Protein AF-A0A3L7SIL9-F1 (afdb_monomer)

Sequence (106 aa):
MTDSGWFWAGLFSLMALVGMAAIREKFDVRQRQVEGRFLGRQQAANERQRRAAGLPEIDLAESARDRSEVAPARIVPLWTLVALAAAAAVGSFVMLARERRGGPPS

Solvent-accessible surface area (backbone atoms only — not comparable to full-atom values): 6181 Å² total; per-residue (Å²): 117,90,83,41,68,35,48,52,49,22,52,53,21,49,50,50,48,51,50,52,62,75,40,42,69,64,50,52,56,53,48,54,55,52,51,51,55,51,50,53,52,50,51,56,49,52,52,52,51,37,52,74,69,72,46,82,83,77,64,63,76,85,66,57,66,56,70,85,80,66,60,69,82,62,93,78,52,71,62,59,60,47,50,50,30,51,50,47,22,51,51,17,50,53,49,42,54,47,53,70,70,68,54,78,90,129

pLDDT: mean 83.15, std 14.39, range [50.0, 98.06]

Radius of gyration: 23.76 Å; Cα contacts (8 Å, |Δi|>4): 43; chains: 1; bounding box: 50×24×71 Å

Structure (mmCIF, N/CA/C/O backbone):
data_AF-A0A3L7SIL9-F1
#
_entry.id   AF-A0A3L7SIL9-F1
#
loop_
_atom_site.group_PDB
_atom_site.id
_atom_site.type_symbol
_atom_site.label_atom_id
_atom_site.label_alt_id
_atom_site.label_comp_id
_atom_site.label_asym_id
_atom_site.label_entity_id
_atom_site.label_seq_id
_atom_site.pdbx_PDB_ins_code
_atom_site.Cartn_x
_atom_site.Cartn_y
_atom_site.Cartn_z
_atom_site.occupancy
_atom_site.B_iso_or_equiv
_atom_site.auth_seq_id
_atom_site.auth_comp_id
_atom_site.auth_asym_id
_atom_site.auth_atom_id
_atom_site.pdbx_PDB_model_num
ATOM 1 N N . MET A 1 1 ? 13.864 5.940 -27.373 1.00 64.31 1 MET A N 1
ATOM 2 C CA . MET A 1 1 ? 13.817 5.293 -26.025 1.00 64.31 1 MET A CA 1
ATOM 3 C C . MET A 1 1 ? 12.492 5.571 -25.328 1.00 64.31 1 MET A C 1
ATOM 5 O O . MET A 1 1 ? 11.937 4.654 -24.739 1.00 64.31 1 MET A O 1
ATOM 9 N N . THR A 1 2 ? 11.997 6.806 -25.402 1.00 86.06 2 THR A N 1
ATOM 10 C CA . THR A 1 2 ? 10.694 7.244 -24.878 1.00 86.06 2 THR A CA 1
ATOM 11 C C . THR A 1 2 ? 9.493 6.734 -25.678 1.00 86.06 2 THR A C 1
ATOM 13 O O . THR A 1 2 ? 8.368 6.908 -25.237 1.00 86.06 2 THR A O 1
ATOM 16 N N . ASP A 1 3 ? 9.707 6.086 -26.821 1.00 88.06 3 ASP A N 1
ATOM 17 C CA . ASP A 1 3 ? 8.626 5.569 -27.678 1.00 88.06 3 ASP A CA 1
ATOM 18 C C . ASP A 1 3 ? 8.164 4.157 -27.275 1.00 88.06 3 ASP A C 1
ATOM 20 O O . ASP A 1 3 ? 7.145 3.670 -27.752 1.00 88.06 3 ASP A O 1
ATOM 24 N N . SER A 1 4 ? 8.898 3.493 -26.373 1.00 91.12 4 SER A N 1
ATOM 25 C CA . SER A 1 4 ? 8.543 2.156 -25.890 1.00 91.12 4 SER A CA 1
ATOM 26 C C . SER A 1 4 ? 7.514 2.243 -24.764 1.00 91.12 4 SER A C 1
ATOM 28 O O . SER A 1 4 ? 7.745 2.880 -23.731 1.00 91.12 4 SER A O 1
ATOM 30 N N . GLY A 1 5 ? 6.395 1.531 -24.915 1.00 93.44 5 GLY A N 1
ATOM 31 C CA . GLY A 1 5 ? 5.401 1.386 -23.847 1.00 93.44 5 GLY A CA 1
ATOM 32 C C . GLY A 1 5 ? 5.989 0.769 -22.570 1.00 93.44 5 GLY A C 1
ATOM 33 O O . GLY A 1 5 ? 5.612 1.162 -21.465 1.00 93.44 5 GLY A O 1
ATOM 34 N N . TRP A 1 6 ? 6.978 -0.124 -22.699 1.00 94.56 6 TRP A N 1
ATOM 35 C CA . TRP A 1 6 ? 7.660 -0.754 -21.562 1.00 94.56 6 TRP A CA 1
ATOM 36 C C . TRP A 1 6 ? 8.519 0.229 -20.769 1.00 94.56 6 TRP A C 1
ATOM 38 O O . TRP A 1 6 ? 8.630 0.106 -19.550 1.00 94.56 6 TRP A O 1
ATOM 48 N N . PHE A 1 7 ? 9.089 1.238 -21.431 1.00 94.50 7 PHE A N 1
ATOM 49 C CA . PHE A 1 7 ? 9.793 2.313 -20.736 1.00 94.50 7 PHE A CA 1
ATOM 50 C C . PHE A 1 7 ? 8.841 3.093 -19.819 1.00 94.50 7 PHE A C 1
ATOM 52 O O . PHE A 1 7 ? 9.128 3.252 -18.631 1.00 94.50 7 PHE A O 1
ATOM 59 N N . TRP A 1 8 ? 7.686 3.518 -20.339 1.00 96.88 8 TRP A N 1
ATOM 60 C CA . TRP A 1 8 ? 6.696 4.257 -19.551 1.00 96.88 8 TRP A CA 1
ATOM 61 C C . TRP A 1 8 ? 6.095 3.416 -18.429 1.00 96.88 8 TRP A C 1
ATOM 63 O O . TRP A 1 8 ? 5.992 3.897 -17.302 1.00 96.88 8 TRP A O 1
ATOM 73 N N . ALA A 1 9 ? 5.763 2.150 -18.695 1.00 96.25 9 ALA A N 1
ATOM 74 C CA . ALA A 1 9 ? 5.268 1.233 -17.670 1.00 96.25 9 ALA A CA 1
A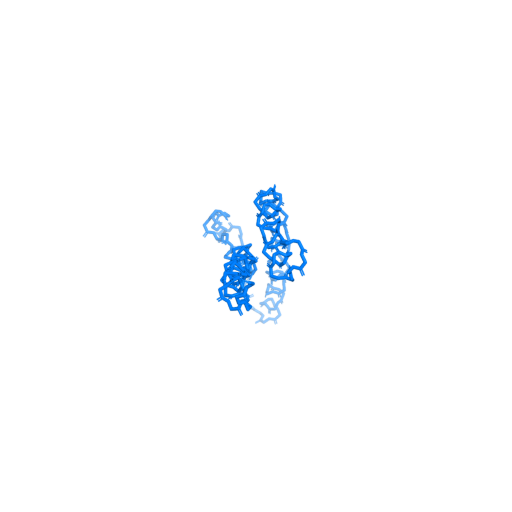TOM 75 C C . ALA A 1 9 ? 6.268 1.078 -16.507 1.00 96.25 9 ALA A C 1
ATOM 77 O O . ALA A 1 9 ? 5.880 1.160 -15.336 1.00 96.25 9 ALA A O 1
ATOM 78 N N . GLY A 1 10 ? 7.562 0.940 -16.816 1.00 96.56 10 GLY A N 1
ATOM 79 C CA . GLY A 1 10 ? 8.629 0.902 -15.817 1.00 96.56 10 GLY A CA 1
ATOM 80 C C . GLY A 1 10 ? 8.743 2.210 -15.033 1.00 96.56 10 GLY A C 1
ATOM 81 O O . GLY A 1 10 ? 8.782 2.186 -13.803 1.00 96.56 10 GLY A O 1
ATOM 82 N N . LEU A 1 11 ? 8.725 3.354 -15.724 1.00 97.00 11 LEU A N 1
ATOM 83 C CA . LEU A 1 11 ? 8.800 4.676 -15.100 1.00 97.00 11 LEU A CA 1
ATOM 84 C C . LEU A 1 11 ? 7.632 4.927 -14.135 1.00 97.00 11 LEU A C 1
ATOM 86 O O . LEU A 1 11 ? 7.857 5.342 -12.998 1.00 97.00 11 LEU A O 1
ATOM 90 N N . PHE A 1 12 ? 6.395 4.636 -14.545 1.00 97.88 12 PHE A N 1
ATOM 91 C CA . PHE A 1 12 ? 5.223 4.804 -13.683 1.00 97.88 12 PHE A CA 1
ATOM 92 C C . PHE A 1 12 ? 5.241 3.850 -12.490 1.00 97.88 12 PHE A C 1
ATOM 94 O O . PHE A 1 12 ? 4.902 4.257 -11.380 1.00 97.88 12 PHE A O 1
ATOM 101 N N . SER A 1 13 ? 5.694 2.611 -12.685 1.00 97.06 13 SER A N 1
ATOM 102 C CA . SER A 1 13 ? 5.843 1.647 -11.590 1.00 97.06 13 SER A CA 1
ATOM 103 C C . SER A 1 13 ? 6.874 2.121 -10.558 1.00 97.06 13 SER A C 1
ATOM 105 O O . SER A 1 13 ? 6.626 2.050 -9.355 1.00 97.06 13 SER A O 1
ATOM 107 N N . LEU A 1 14 ? 8.000 2.686 -11.009 1.00 97.62 14 LEU A N 1
ATOM 108 C CA . LEU A 1 14 ? 8.999 3.298 -10.128 1.00 97.62 14 LEU A CA 1
ATOM 109 C C . LEU A 1 14 ? 8.447 4.523 -9.391 1.00 97.62 14 LEU A C 1
ATOM 111 O O . LEU A 1 14 ? 8.646 4.655 -8.184 1.00 97.62 14 LEU A O 1
ATOM 115 N N . MET A 1 15 ? 7.714 5.397 -10.082 1.00 98.06 15 MET A N 1
ATOM 116 C CA . MET A 1 15 ? 7.058 6.544 -9.448 1.00 98.06 15 MET A CA 1
ATOM 117 C C . MET A 1 15 ? 6.026 6.117 -8.404 1.00 98.06 15 MET A C 1
ATOM 119 O O . MET A 1 15 ? 5.963 6.719 -7.334 1.00 98.06 15 MET A O 1
ATOM 123 N N . ALA A 1 16 ? 5.275 5.044 -8.654 1.00 96.19 16 ALA A N 1
ATOM 124 C CA . ALA A 1 16 ? 4.358 4.479 -7.672 1.00 96.19 16 ALA A CA 1
ATOM 125 C C . ALA A 1 16 ? 5.100 3.976 -6.420 1.00 96.19 16 ALA A C 1
ATOM 127 O O . ALA A 1 16 ? 4.659 4.252 -5.305 1.00 96.19 16 ALA A O 1
ATOM 128 N N . LEU A 1 17 ? 6.245 3.299 -6.580 1.00 96.69 17 LEU A N 1
ATOM 129 C CA . LEU A 1 17 ? 7.090 2.870 -5.456 1.00 96.69 17 LEU A CA 1
ATOM 130 C C . LEU A 1 17 ? 7.589 4.058 -4.623 1.00 96.69 17 LEU A C 1
ATOM 132 O O . LEU A 1 17 ? 7.476 4.034 -3.397 1.00 96.69 17 LEU A O 1
ATOM 136 N N . VAL A 1 18 ? 8.077 5.114 -5.279 1.00 97.19 18 VAL A N 1
ATOM 137 C CA . VAL A 1 18 ? 8.514 6.348 -4.604 1.00 97.19 18 VAL A CA 1
ATOM 138 C C . VAL A 1 18 ? 7.347 7.014 -3.876 1.00 97.19 18 VAL A C 1
ATOM 140 O O . VAL A 1 18 ? 7.474 7.370 -2.705 1.00 97.19 18 VAL A O 1
ATOM 143 N N . GLY A 1 19 ? 6.190 7.133 -4.530 1.00 95.50 19 GLY A N 1
ATOM 144 C CA . GLY A 1 19 ? 4.984 7.694 -3.927 1.00 95.50 19 GLY A CA 1
ATOM 145 C C . GLY A 1 19 ? 4.536 6.912 -2.693 1.00 95.50 19 GLY A C 1
ATOM 146 O O . GLY A 1 19 ? 4.265 7.511 -1.655 1.00 95.50 19 GLY A O 1
ATOM 147 N N . MET A 1 20 ? 4.525 5.577 -2.766 1.00 94.62 20 MET A N 1
ATOM 148 C CA . MET A 1 20 ? 4.187 4.706 -1.635 1.00 94.62 20 MET A CA 1
ATOM 149 C C . MET A 1 20 ? 5.180 4.840 -0.476 1.00 94.62 20 MET A C 1
ATOM 151 O O . MET A 1 20 ? 4.754 4.897 0.678 1.00 94.62 20 MET A O 1
ATOM 155 N N . ALA A 1 21 ? 6.481 4.944 -0.764 1.00 93.00 21 ALA A N 1
ATOM 156 C CA . ALA A 1 21 ? 7.494 5.216 0.254 1.00 93.00 21 ALA A CA 1
ATOM 157 C C . ALA A 1 21 ? 7.260 6.575 0.936 1.00 93.00 21 ALA A C 1
ATOM 159 O O . ALA A 1 21 ? 7.280 6.650 2.165 1.00 93.00 21 ALA A O 1
ATOM 160 N N . ALA A 1 22 ? 6.956 7.619 0.160 1.00 94.81 22 ALA A N 1
ATOM 161 C CA . ALA A 1 22 ? 6.725 8.969 0.671 1.00 94.81 22 ALA A CA 1
ATOM 162 C C . ALA A 1 22 ? 5.478 9.081 1.567 1.00 94.81 22 ALA A C 1
ATOM 164 O O . ALA A 1 22 ? 5.461 9.876 2.505 1.00 94.81 22 ALA A O 1
ATOM 165 N N . ILE A 1 23 ? 4.427 8.294 1.308 1.00 91.81 23 ILE A N 1
ATOM 166 C CA . ILE A 1 23 ? 3.170 8.360 2.078 1.00 91.81 23 ILE A CA 1
ATOM 167 C C . ILE A 1 23 ? 3.048 7.299 3.175 1.00 91.81 23 ILE A C 1
ATOM 169 O O . ILE A 1 23 ? 2.023 7.276 3.861 1.00 91.81 23 ILE A O 1
ATOM 173 N N . ARG A 1 24 ? 4.049 6.426 3.350 1.00 87.38 24 ARG A N 1
ATOM 174 C CA . ARG A 1 24 ? 3.981 5.247 4.229 1.00 87.38 24 ARG A CA 1
ATOM 175 C C . ARG A 1 24 ? 3.460 5.575 5.630 1.00 87.38 24 ARG A C 1
ATOM 177 O O . ARG A 1 24 ? 2.493 4.970 6.079 1.00 87.38 24 ARG A O 1
ATOM 184 N N . GLU A 1 25 ? 4.064 6.543 6.315 1.00 85.31 25 GLU A N 1
ATOM 185 C CA . GLU A 1 25 ? 3.686 6.878 7.697 1.00 85.31 25 GLU A CA 1
ATOM 186 C C . GLU A 1 25 ? 2.258 7.428 7.790 1.00 85.31 25 GLU A C 1
ATOM 188 O O . GLU A 1 25 ? 1.464 7.018 8.640 1.00 85.31 25 GLU A O 1
ATOM 193 N N . LYS A 1 26 ? 1.891 8.321 6.864 1.00 85.94 26 LYS A N 1
ATOM 194 C CA . LYS A 1 26 ? 0.547 8.907 6.798 1.00 85.94 26 LYS A CA 1
ATOM 195 C C . LYS A 1 26 ? -0.516 7.847 6.505 1.00 85.94 26 LYS A C 1
ATOM 197 O O . LYS A 1 26 ? -1.617 7.912 7.059 1.00 85.94 26 LYS A O 1
ATOM 202 N N . PHE A 1 27 ? -0.196 6.893 5.634 1.00 86.06 27 PHE A N 1
ATOM 203 C CA . PHE A 1 27 ? -1.061 5.765 5.319 1.00 86.06 27 PHE A CA 1
ATOM 204 C C . PHE A 1 27 ? -1.260 4.871 6.546 1.00 86.06 27 PHE A C 1
ATOM 206 O O . PHE A 1 27 ? -2.402 4.578 6.891 1.00 86.06 27 PHE A O 1
ATOM 213 N N . ASP A 1 28 ? -0.185 4.544 7.267 1.00 84.00 28 ASP A N 1
ATOM 214 C CA . ASP A 1 28 ? -0.234 3.725 8.482 1.00 84.00 28 ASP A CA 1
ATOM 215 C C . ASP A 1 28 ? -1.153 4.323 9.555 1.00 84.00 28 ASP A C 1
ATOM 217 O O . ASP A 1 28 ? -1.985 3.615 10.126 1.00 84.00 28 ASP A O 1
ATOM 221 N N . VAL A 1 29 ? -1.055 5.632 9.808 1.00 84.88 29 VAL A N 1
ATOM 222 C CA . VAL A 1 29 ? -1.919 6.320 10.785 1.00 84.88 29 VAL A CA 1
ATOM 223 C C . VAL A 1 29 ? -3.390 6.237 10.376 1.00 84.88 29 VAL A C 1
ATOM 225 O O . VAL A 1 29 ? -4.251 5.896 11.192 1.00 84.88 29 VAL A O 1
ATOM 228 N N . ARG A 1 30 ? -3.695 6.518 9.103 1.00 85.75 30 ARG A N 1
ATOM 229 C CA . ARG A 1 30 ? -5.076 6.471 8.600 1.00 85.75 30 ARG A CA 1
ATOM 230 C C . ARG A 1 30 ? -5.635 5.057 8.606 1.00 85.75 30 ARG A C 1
ATOM 232 O O . ARG A 1 30 ? -6.784 4.866 8.998 1.00 85.75 30 ARG A O 1
ATOM 239 N N . GLN A 1 31 ? -4.824 4.078 8.224 1.00 84.38 31 GLN A N 1
ATOM 240 C CA . GLN A 1 31 ? -5.211 2.677 8.215 1.00 84.38 31 GLN A CA 1
ATOM 241 C C . GLN A 1 31 ? -5.583 2.203 9.624 1.00 84.38 31 GLN A C 1
ATOM 243 O O . GLN A 1 31 ? -6.677 1.673 9.810 1.00 84.38 31 GLN A O 1
ATOM 248 N N . ARG A 1 32 ? -4.757 2.509 10.636 1.00 82.12 32 ARG A N 1
ATOM 249 C CA . ARG A 1 32 ? -5.060 2.185 12.043 1.00 82.12 32 ARG A CA 1
ATOM 250 C C . ARG A 1 32 ? -6.373 2.807 12.516 1.00 82.12 32 ARG A C 1
ATOM 252 O O . ARG A 1 32 ? -7.144 2.161 13.221 1.00 82.12 32 ARG A O 1
ATOM 259 N N . GLN A 1 33 ? -6.653 4.051 12.125 1.00 85.00 33 GLN A N 1
ATOM 260 C CA . GLN A 1 33 ? -7.894 4.727 12.506 1.00 85.00 33 GLN A CA 1
ATOM 261 C C . GLN A 1 33 ? -9.131 4.068 11.875 1.00 85.00 33 GLN A C 1
ATOM 263 O O . GLN A 1 33 ? -10.159 3.914 12.539 1.00 85.00 33 GLN A O 1
ATOM 268 N N . VAL A 1 34 ? -9.048 3.690 10.598 1.00 86.19 34 VAL A N 1
ATOM 269 C CA . VAL A 1 34 ? -10.146 3.030 9.876 1.00 86.19 34 VAL A CA 1
ATOM 270 C C . VAL A 1 34 ? -10.404 1.635 10.439 1.00 86.19 34 VAL A C 1
ATOM 272 O O . VAL A 1 34 ? -11.551 1.317 10.762 1.00 86.19 34 VAL A O 1
ATOM 275 N N . GLU A 1 35 ? -9.351 0.836 10.614 1.00 84.12 35 GLU A N 1
ATOM 276 C CA . GLU A 1 35 ? -9.441 -0.523 11.157 1.00 84.12 35 GLU A CA 1
ATOM 277 C C . GLU A 1 35 ? -9.954 -0.505 12.603 1.00 84.12 35 GLU A C 1
ATOM 279 O O . GLU A 1 35 ? -10.876 -1.250 12.930 1.00 84.12 35 GLU A O 1
ATOM 284 N N . GLY A 1 36 ? -9.485 0.427 13.441 1.00 83.62 36 GLY A N 1
ATOM 285 C CA . GLY A 1 36 ? -9.988 0.589 14.809 1.00 83.62 36 GLY A CA 1
ATOM 286 C C . GLY A 1 36 ? -11.495 0.872 14.872 1.00 83.62 36 GLY A C 1
ATOM 287 O O . GLY A 1 36 ? -12.211 0.264 15.667 1.00 83.62 36 GLY A O 1
ATOM 288 N N . ARG A 1 37 ? -12.018 1.739 13.992 1.00 86.38 37 ARG A N 1
ATOM 289 C CA . ARG A 1 37 ? -13.470 1.999 13.908 1.00 86.38 37 ARG A CA 1
ATOM 290 C C . ARG A 1 37 ? -14.251 0.785 13.409 1.00 86.38 37 ARG A C 1
ATOM 292 O O . ARG A 1 37 ? -15.375 0.564 13.856 1.00 86.38 37 ARG A O 1
ATOM 299 N N . PHE A 1 38 ? -13.697 0.038 12.456 1.00 85.75 38 PHE A N 1
ATOM 300 C CA . PHE A 1 38 ? -14.324 -1.176 11.941 1.00 85.75 38 PHE A CA 1
ATOM 301 C C . PHE A 1 38 ? -14.450 -2.239 13.038 1.00 85.75 38 PHE A C 1
ATOM 303 O O . PHE A 1 38 ? -15.550 -2.734 13.277 1.00 85.75 38 PHE A O 1
ATOM 310 N N . LEU A 1 39 ? -13.363 -2.499 13.764 1.00 85.00 39 LEU A N 1
ATOM 311 C CA . LEU A 1 39 ? -13.332 -3.471 14.857 1.00 85.00 39 LEU A CA 1
ATOM 312 C C . LEU A 1 39 ? -14.258 -3.076 16.001 1.00 85.00 39 LEU A C 1
ATOM 314 O O . LEU A 1 39 ? -14.988 -3.926 16.496 1.00 85.00 39 LEU A O 1
ATOM 318 N N . GLY A 1 40 ? -14.309 -1.790 16.364 1.00 84.94 40 GLY A N 1
ATOM 319 C CA . GLY A 1 40 ? -15.251 -1.310 17.379 1.00 84.94 40 GLY A CA 1
ATOM 320 C C . GLY A 1 40 ? -16.712 -1.580 16.998 1.00 84.94 40 GLY A C 1
ATOM 321 O O . GLY A 1 40 ? -17.502 -2.033 17.825 1.00 84.94 40 GLY A O 1
ATOM 322 N N . ARG A 1 41 ? -17.079 -1.390 15.720 1.00 87.25 41 ARG A N 1
ATOM 323 C CA . ARG A 1 41 ? -18.424 -1.745 15.229 1.00 87.25 41 ARG A CA 1
ATOM 324 C C . ARG A 1 41 ? -18.668 -3.253 15.239 1.00 87.25 41 ARG A C 1
ATOM 326 O O . ARG A 1 41 ? -19.773 -3.671 15.578 1.00 87.25 41 ARG A O 1
ATOM 333 N N . GLN A 1 42 ? -17.664 -4.050 14.877 1.00 85.75 42 GLN A N 1
ATOM 334 C CA . GLN A 1 42 ? -17.755 -5.509 14.870 1.00 85.75 42 GLN A CA 1
ATOM 335 C C . GLN A 1 42 ? -17.921 -6.066 16.290 1.00 85.75 42 GLN A C 1
ATOM 337 O O . GLN A 1 42 ? -18.804 -6.885 16.523 1.00 85.75 42 GLN A O 1
ATOM 342 N N . GLN A 1 43 ? -17.159 -5.551 17.258 1.00 85.00 43 GLN A N 1
ATOM 343 C CA . GLN A 1 43 ? -17.303 -5.893 18.674 1.00 85.00 43 GLN A CA 1
ATOM 344 C C . GLN A 1 43 ? -18.690 -5.516 19.206 1.00 85.00 43 GLN A C 1
ATOM 346 O O . GLN A 1 43 ? -19.359 -6.354 19.803 1.00 85.00 43 GLN A O 1
ATOM 351 N N . ALA A 1 44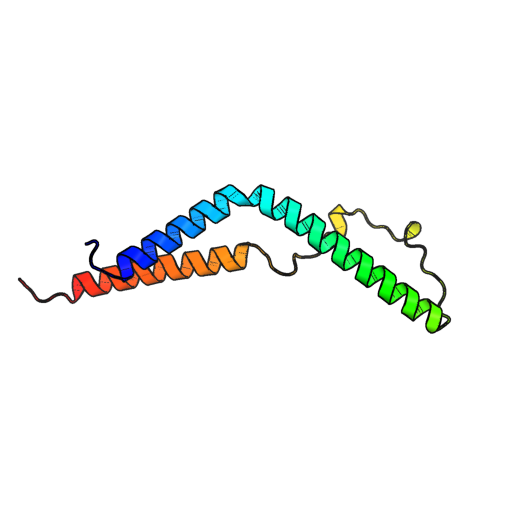 ? -19.186 -4.308 18.915 1.00 86.06 44 ALA A N 1
ATOM 352 C CA . ALA A 1 44 ? -20.532 -3.899 19.321 1.00 86.06 44 ALA A CA 1
ATOM 353 C C . ALA A 1 44 ? -21.647 -4.742 18.667 1.00 86.06 44 ALA A C 1
ATOM 355 O O . ALA A 1 44 ? -22.718 -4.931 19.246 1.00 86.06 44 ALA A O 1
ATOM 356 N N . ALA A 1 45 ? -21.442 -5.233 17.441 1.00 87.94 45 ALA A N 1
ATOM 357 C CA . ALA A 1 45 ? -22.365 -6.164 16.796 1.00 87.94 45 ALA A CA 1
ATOM 358 C C . ALA A 1 45 ? -22.343 -7.544 17.473 1.00 87.94 45 ALA A C 1
ATOM 360 O O . ALA A 1 45 ? -23.408 -8.055 17.819 1.00 87.94 45 ALA A O 1
ATOM 361 N N . ASN A 1 46 ? -21.152 -8.089 17.733 1.00 87.62 46 ASN A N 1
ATOM 362 C CA . ASN A 1 46 ? -20.979 -9.362 18.434 1.00 87.62 46 ASN A CA 1
ATOM 363 C C . ASN A 1 46 ? -21.594 -9.317 19.839 1.00 87.62 46 ASN A C 1
ATOM 365 O O . ASN A 1 46 ? -22.310 -10.235 20.223 1.00 87.62 46 ASN A O 1
ATOM 369 N N . GLU A 1 47 ? -21.391 -8.231 20.585 1.00 86.12 47 GLU A N 1
ATOM 370 C CA . GLU A 1 47 ? -21.929 -8.110 21.942 1.00 86.12 47 GLU A CA 1
ATOM 371 C C . GLU A 1 47 ? -23.463 -8.018 21.953 1.00 86.12 47 GLU A C 1
ATOM 373 O O . GLU A 1 47 ? -24.125 -8.631 22.789 1.00 86.12 47 GLU A O 1
ATOM 378 N N . ARG A 1 48 ? -24.062 -7.341 20.963 1.00 86.94 48 ARG A N 1
ATOM 379 C CA . ARG A 1 48 ? -25.523 -7.356 20.772 1.00 86.94 48 ARG A CA 1
ATOM 380 C C . ARG A 1 48 ? -26.052 -8.759 20.471 1.00 86.94 48 ARG A C 1
ATOM 382 O O . ARG A 1 48 ? -27.095 -9.127 21.003 1.00 86.94 48 ARG A O 1
ATOM 389 N N . GLN A 1 49 ? -25.343 -9.541 19.656 1.00 88.50 49 GLN A N 1
ATOM 390 C CA . GLN A 1 49 ? -25.709 -10.935 19.384 1.00 88.50 49 GLN A CA 1
ATOM 391 C C . GLN A 1 49 ? -25.590 -11.817 20.633 1.00 88.50 49 GLN A C 1
ATOM 393 O O . GLN A 1 49 ? -26.489 -12.613 20.892 1.00 88.50 49 GLN A O 1
ATOM 398 N N . ARG A 1 50 ? -24.533 -11.650 21.440 1.00 86.94 50 ARG A N 1
ATOM 399 C CA . ARG A 1 50 ? -24.350 -12.406 22.692 1.00 86.94 50 ARG A CA 1
ATOM 400 C C . ARG A 1 50 ? -25.458 -12.112 23.698 1.00 86.94 50 ARG A C 1
ATOM 402 O O . ARG A 1 50 ? -26.045 -13.051 24.230 1.00 86.94 50 ARG A O 1
ATOM 409 N N . ARG A 1 51 ? -25.816 -10.835 23.870 1.00 85.44 51 ARG A N 1
ATOM 410 C CA . ARG A 1 51 ? -26.957 -10.433 24.705 1.00 85.44 51 ARG A CA 1
ATOM 411 C C . ARG A 1 51 ? -28.282 -11.004 24.206 1.00 85.44 51 ARG A C 1
ATOM 413 O O . ARG A 1 51 ? -29.064 -11.494 25.011 1.00 85.44 51 ARG A O 1
ATOM 420 N N . ALA A 1 52 ? -28.522 -11.001 22.894 1.00 87.81 52 ALA A N 1
ATOM 421 C CA . ALA A 1 52 ? -29.716 -11.621 22.316 1.00 8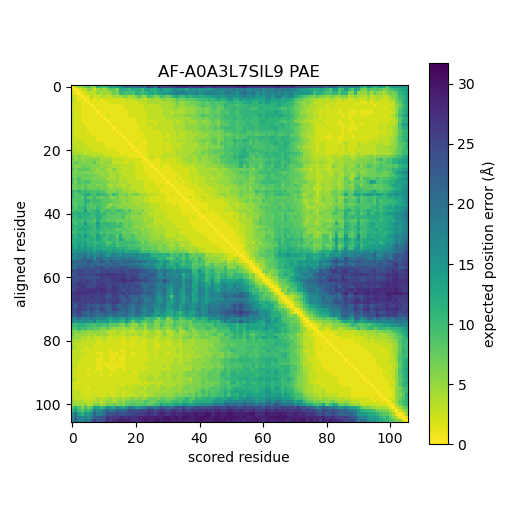7.81 52 ALA A CA 1
ATOM 422 C C . ALA A 1 52 ? -29.763 -13.147 22.539 1.00 87.81 52 ALA A C 1
ATOM 424 O O . ALA A 1 52 ? -30.843 -13.712 22.671 1.00 87.81 52 ALA A O 1
ATOM 425 N N . ALA A 1 53 ? -28.602 -13.801 22.623 1.00 90.00 53 ALA A N 1
ATOM 426 C CA . ALA A 1 53 ? -28.471 -15.222 22.937 1.00 90.00 53 ALA A CA 1
ATOM 427 C C . ALA A 1 53 ? -28.513 -15.536 24.449 1.00 90.00 53 ALA A C 1
ATOM 429 O O . ALA A 1 53 ? -28.316 -16.687 24.831 1.00 90.00 53 ALA A O 1
ATOM 430 N N . GLY A 1 54 ? -28.734 -14.536 25.314 1.00 88.62 54 GLY A N 1
ATOM 431 C CA . GLY A 1 54 ? -28.758 -14.709 26.772 1.00 88.62 54 GLY A CA 1
ATOM 432 C C . GLY A 1 54 ? -27.397 -15.059 27.385 1.00 88.62 54 GLY A C 1
ATOM 433 O O . GLY A 1 54 ? -27.341 -15.542 28.514 1.00 88.62 54 GLY A O 1
ATOM 434 N N . LEU A 1 55 ? -26.301 -14.850 26.648 1.00 84.94 55 LEU A N 1
ATOM 435 C CA . LEU A 1 55 ? -24.952 -15.101 27.147 1.00 84.94 55 LEU A CA 1
ATOM 436 C C . LEU A 1 55 ? -24.517 -13.989 28.114 1.00 84.94 55 LEU A C 1
ATOM 438 O O . LEU A 1 55 ? -24.887 -12.830 27.911 1.00 84.94 55 LEU A O 1
ATOM 442 N N . PRO A 1 56 ? -23.695 -14.315 29.128 1.00 77.12 56 PRO A N 1
ATOM 443 C CA . PRO A 1 56 ? -23.158 -13.321 30.046 1.00 77.12 56 PRO A CA 1
ATOM 444 C C . PRO A 1 56 ? -22.274 -12.304 29.314 1.00 77.12 56 PRO A C 1
ATOM 446 O O . PRO A 1 56 ? -21.481 -12.654 28.424 1.00 77.12 56 PRO A O 1
ATOM 449 N N . GLU A 1 57 ? -22.426 -11.043 29.718 1.00 72.31 57 GLU A N 1
ATOM 450 C CA . GLU A 1 57 ? -21.618 -9.918 29.253 1.00 72.31 57 GLU A CA 1
ATOM 451 C C . GLU A 1 57 ? -20.139 -10.213 29.526 1.00 72.31 57 GLU A C 1
ATOM 453 O O . GLU A 1 57 ? -19.773 -10.684 30.604 1.00 72.31 57 GLU A O 1
ATOM 458 N N . ILE A 1 58 ? -19.290 -10.016 28.515 1.00 69.81 58 ILE A N 1
ATOM 459 C CA . ILE A 1 58 ? -17.840 -10.060 28.730 1.00 69.81 58 ILE A CA 1
ATOM 460 C C . ILE A 1 58 ? -17.422 -8.672 29.189 1.00 69.81 58 ILE A C 1
ATOM 462 O O . ILE A 1 58 ? -17.656 -7.699 28.472 1.00 69.81 58 ILE A O 1
ATOM 466 N N . ASP A 1 59 ? -16.749 -8.594 30.337 1.00 66.69 59 ASP A N 1
ATOM 467 C CA . ASP A 1 59 ? -16.057 -7.373 30.723 1.00 66.69 59 ASP A CA 1
ATOM 468 C C . ASP A 1 59 ? -14.852 -7.158 29.791 1.00 66.69 59 ASP A C 1
ATOM 470 O O . ASP A 1 59 ? -13.795 -7.799 29.876 1.00 66.69 59 ASP A O 1
ATOM 474 N N . LEU A 1 60 ? -15.052 -6.269 28.820 1.00 62.94 60 LEU A N 1
ATOM 475 C CA . LEU A 1 60 ? -14.040 -5.894 27.840 1.00 62.94 60 LEU A CA 1
ATOM 476 C C . LEU A 1 60 ? -12.892 -5.095 28.473 1.00 62.94 60 LEU A C 1
ATOM 478 O O . LEU A 1 60 ? -11.836 -5.005 27.853 1.00 62.94 60 LEU A O 1
ATOM 482 N N . ALA A 1 61 ? -13.076 -4.523 29.670 1.00 60.56 61 ALA A N 1
ATOM 483 C CA . ALA A 1 61 ? -12.027 -3.797 30.382 1.00 60.56 61 ALA A CA 1
ATOM 484 C C . ALA A 1 61 ? -11.054 -4.757 31.081 1.00 60.56 61 ALA A C 1
ATOM 486 O O . ALA A 1 61 ? -9.847 -4.532 31.038 1.00 60.56 61 ALA A O 1
ATOM 487 N N . GLU A 1 62 ? -11.555 -5.857 31.646 1.00 54.00 62 GLU A N 1
ATOM 488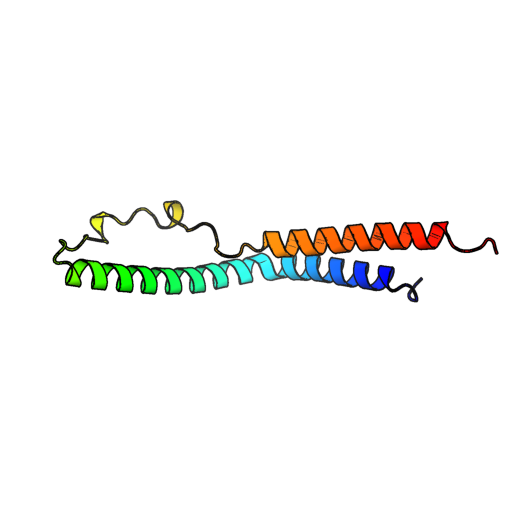 C CA . GLU A 1 62 ? -10.725 -6.880 32.299 1.00 54.00 62 GLU A CA 1
ATOM 489 C C . GLU A 1 62 ? -10.007 -7.797 31.289 1.00 54.00 62 GLU A C 1
ATOM 491 O O . GLU A 1 62 ? -8.912 -8.294 31.544 1.00 54.00 62 GLU A O 1
ATOM 496 N N . SER A 1 63 ? -10.573 -7.960 30.088 1.00 55.59 63 SER A N 1
ATOM 497 C CA . SER A 1 63 ? -9.966 -8.710 28.975 1.00 55.59 63 SER A CA 1
ATOM 498 C C . SER A 1 63 ? -9.160 -7.847 27.990 1.00 55.59 63 SER A C 1
ATOM 500 O O . SER A 1 63 ? -8.654 -8.363 26.984 1.00 55.59 63 SER A O 1
ATOM 502 N N . ALA A 1 64 ? -9.013 -6.545 28.263 1.00 56.06 64 ALA A N 1
ATOM 503 C CA . ALA A 1 64 ? -8.246 -5.623 27.436 1.00 56.06 64 ALA A CA 1
ATOM 504 C C . ALA A 1 64 ? -6.743 -5.937 27.515 1.00 56.06 64 ALA A C 1
ATOM 506 O O . ALA A 1 64 ? -6.006 -5.379 28.325 1.00 56.06 64 ALA A O 1
ATOM 507 N N . ARG A 1 65 ? -6.268 -6.822 26.633 1.00 56.41 65 ARG A N 1
ATOM 508 C CA . ARG A 1 65 ? -4.836 -6.930 26.329 1.00 56.41 65 ARG A CA 1
ATOM 509 C C . ARG A 1 65 ? -4.336 -5.636 25.703 1.00 56.41 65 ARG A C 1
ATOM 511 O O . 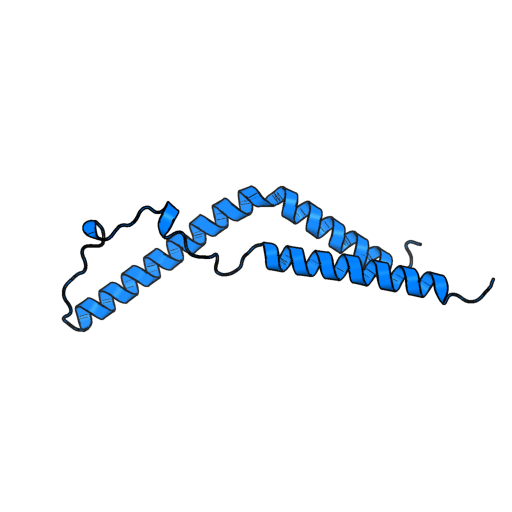ARG A 1 65 ? -5.086 -4.936 25.015 1.00 56.41 65 ARG A O 1
ATOM 518 N N . ASP A 1 66 ? -3.062 -5.341 25.941 1.00 51.19 66 ASP A N 1
ATOM 519 C CA . ASP A 1 66 ? -2.446 -4.106 25.484 1.00 51.19 66 ASP A CA 1
ATOM 520 C C . ASP A 1 66 ? -2.636 -3.950 23.964 1.00 51.19 66 ASP A C 1
ATOM 522 O O . ASP A 1 66 ? -2.538 -4.904 23.187 1.00 51.19 66 ASP A O 1
ATOM 526 N N . ARG A 1 67 ? -2.966 -2.736 23.511 1.00 51.44 67 ARG A N 1
ATOM 527 C CA . ARG A 1 67 ? -3.312 -2.466 22.100 1.00 51.44 67 ARG A CA 1
ATOM 528 C C . ARG A 1 67 ? -2.151 -2.816 21.157 1.00 51.44 67 ARG A C 1
ATOM 530 O O . ARG A 1 67 ? -2.372 -3.051 19.970 1.00 51.44 67 ARG A O 1
ATOM 537 N N . SER A 1 68 ? -0.934 -2.830 21.694 1.00 51.81 68 SER A N 1
ATOM 538 C CA . SER A 1 68 ? 0.307 -3.274 21.060 1.00 51.81 68 SER A CA 1
ATOM 539 C C . SER A 1 68 ? 0.354 -4.795 20.806 1.00 51.81 68 SER A C 1
ATOM 541 O O . SER A 1 68 ? 0.914 -5.205 19.792 1.00 51.81 68 SER A O 1
ATOM 543 N N . GLU A 1 69 ? -0.279 -5.616 21.654 1.00 50.00 69 GLU A N 1
ATOM 544 C CA . GLU A 1 69 ? -0.297 -7.088 21.578 1.00 50.00 69 GLU A CA 1
ATOM 545 C C . GLU A 1 69 ? -1.393 -7.638 20.655 1.00 50.00 69 GLU A C 1
ATOM 547 O O . GLU A 1 69 ? -1.231 -8.702 20.061 1.00 50.00 69 GLU A O 1
ATOM 552 N N . VAL A 1 70 ? -2.516 -6.922 20.523 1.00 52.59 70 VAL A N 1
ATOM 553 C CA . VAL A 1 70 ? -3.695 -7.369 19.747 1.00 52.59 70 VAL A CA 1
ATOM 554 C C . VAL A 1 70 ? -3.877 -6.578 18.454 1.00 52.59 70 VAL A C 1
ATOM 556 O O . VAL A 1 70 ? -4.900 -6.733 17.789 1.00 52.59 70 VAL A O 1
ATOM 559 N N . ALA A 1 71 ? -2.929 -5.702 18.095 1.00 52.53 71 ALA A N 1
ATOM 560 C CA . ALA A 1 71 ? -2.999 -4.925 16.862 1.00 52.53 71 ALA A CA 1
ATOM 561 C C . ALA A 1 71 ? -3.265 -5.887 15.688 1.00 52.53 71 ALA A C 1
ATOM 563 O O . ALA A 1 71 ? -2.400 -6.709 15.370 1.00 52.53 71 ALA A O 1
ATOM 564 N N . PRO A 1 72 ? -4.459 -5.844 15.072 1.00 54.25 72 PRO A N 1
ATOM 565 C CA . PRO A 1 72 ? -4.810 -6.823 14.065 1.00 54.25 72 PRO A CA 1
ATOM 566 C C . PRO A 1 72 ? -3.814 -6.745 12.919 1.00 54.25 72 PRO A C 1
ATOM 568 O O . PRO A 1 72 ? -3.390 -5.658 12.513 1.00 54.25 72 PRO A O 1
ATOM 571 N N . ALA A 1 73 ? -3.464 -7.910 12.379 1.00 58.69 73 ALA A N 1
ATOM 572 C CA . ALA A 1 73 ? -2.815 -7.974 11.086 1.00 58.69 73 ALA A CA 1
ATOM 573 C C . ALA A 1 73 ? -3.696 -7.199 10.093 1.00 58.69 73 ALA A C 1
ATOM 575 O O . ALA A 1 73 ? -4.870 -7.520 9.910 1.00 58.69 73 ALA A O 1
ATOM 576 N N . ARG A 1 74 ? -3.139 -6.122 9.534 1.00 67.31 74 ARG A N 1
ATOM 577 C CA . ARG A 1 74 ? -3.806 -5.208 8.595 1.00 67.31 74 ARG A CA 1
ATOM 578 C C . ARG A 1 74 ? -4.622 -5.981 7.559 1.00 67.31 74 ARG A C 1
ATOM 580 O O . ARG A 1 74 ? -4.080 -6.891 6.934 1.00 67.31 74 ARG A O 1
ATOM 587 N N . ILE A 1 75 ? -5.871 -5.573 7.319 1.00 71.44 75 ILE A N 1
ATOM 588 C CA . ILE A 1 75 ? -6.778 -6.291 6.397 1.00 71.44 75 ILE A CA 1
ATOM 589 C C . ILE A 1 75 ? -6.228 -6.244 4.965 1.00 71.44 75 ILE A C 1
ATOM 591 O O . ILE A 1 75 ? -6.223 -7.251 4.263 1.00 71.44 75 ILE A O 1
ATOM 595 N N . VAL A 1 76 ? -5.720 -5.081 4.544 1.00 75.31 76 VAL A N 1
ATOM 596 C CA . VAL A 1 76 ? -4.995 -4.922 3.277 1.00 75.31 76 VAL A CA 1
ATOM 597 C C . VAL A 1 76 ? -3.677 -4.205 3.554 1.00 75.31 76 VAL A C 1
ATOM 599 O O . VAL A 1 76 ? -3.656 -2.987 3.757 1.00 75.31 76 VAL A O 1
ATOM 602 N N . PRO A 1 77 ? -2.558 -4.932 3.629 1.00 81.19 77 PRO A N 1
ATOM 603 C CA . PRO A 1 77 ? -1.280 -4.323 3.942 1.00 81.19 77 PRO A CA 1
ATOM 604 C C . PRO A 1 77 ? -0.654 -3.666 2.704 1.00 81.19 77 PRO A C 1
ATOM 606 O O . PRO A 1 77 ? -0.694 -4.212 1.600 1.00 81.19 77 PRO A O 1
ATOM 609 N N . LEU A 1 78 ? -0.002 -2.515 2.913 1.00 85.38 78 LEU A N 1
ATOM 610 C CA . LEU A 1 78 ? 0.665 -1.720 1.870 1.00 85.38 78 LEU A CA 1
ATOM 611 C C . LEU A 1 78 ? 1.679 -2.533 1.043 1.00 85.38 78 LEU A C 1
ATOM 613 O O . LEU A 1 78 ? 1.897 -2.235 -0.129 1.00 85.38 78 LEU A O 1
ATOM 617 N N . TRP A 1 79 ? 2.267 -3.587 1.625 1.00 86.94 79 TRP A N 1
ATOM 618 C CA . TRP A 1 79 ? 3.250 -4.426 0.936 1.00 86.94 79 TRP A CA 1
ATOM 619 C C . TRP A 1 79 ? 2.688 -5.103 -0.318 1.00 86.94 79 TRP A C 1
ATOM 621 O O . TRP A 1 79 ? 3.449 -5.340 -1.247 1.00 86.94 79 TRP A O 1
ATOM 631 N N . THR A 1 80 ? 1.380 -5.370 -0.387 1.00 90.69 80 THR A N 1
ATOM 632 C CA . THR A 1 80 ? 0.755 -5.982 -1.574 1.00 90.69 80 THR A CA 1
ATOM 633 C C . THR A 1 80 ? 0.843 -5.064 -2.795 1.00 90.69 80 THR A C 1
ATOM 635 O O . THR A 1 80 ? 1.228 -5.504 -3.877 1.00 90.69 80 THR A O 1
ATOM 638 N N . LEU A 1 81 ? 0.579 -3.767 -2.606 1.00 92.25 81 LEU A N 1
ATOM 639 C CA . LEU A 1 81 ? 0.720 -2.748 -3.649 1.00 92.25 81 LEU A CA 1
ATOM 640 C C . LEU A 1 81 ? 2.188 -2.525 -4.021 1.00 92.25 81 LEU A C 1
ATOM 642 O O . LEU A 1 81 ? 2.515 -2.405 -5.201 1.00 92.25 81 LEU A O 1
ATOM 646 N N . VAL A 1 82 ? 3.081 -2.528 -3.027 1.00 94.50 82 VAL A N 1
ATOM 647 C CA . VAL A 1 82 ? 4.531 -2.431 -3.252 1.00 94.50 82 VAL A CA 1
ATOM 648 C C . VAL A 1 82 ? 5.036 -3.621 -4.069 1.00 94.50 82 VAL A C 1
ATOM 650 O O . VAL A 1 82 ? 5.763 -3.423 -5.038 1.00 94.50 82 VAL A O 1
ATOM 653 N N . ALA A 1 83 ? 4.628 -4.844 -3.726 1.00 95.94 83 ALA A N 1
ATOM 654 C CA . ALA A 1 83 ? 5.017 -6.059 -4.434 1.00 95.94 83 ALA A CA 1
ATOM 655 C C . ALA A 1 83 ? 4.525 -6.044 -5.886 1.00 95.94 83 ALA A C 1
ATOM 657 O O . ALA A 1 83 ? 5.294 -6.354 -6.795 1.00 95.94 83 ALA A O 1
ATOM 658 N N . LEU A 1 84 ? 3.278 -5.621 -6.113 1.00 96.25 84 LEU A N 1
ATOM 659 C CA . LEU A 1 84 ? 2.727 -5.479 -7.457 1.00 96.25 84 LEU A CA 1
ATOM 660 C C . LEU A 1 84 ? 3.504 -4.448 -8.286 1.00 96.25 84 LEU A C 1
ATOM 662 O O . LEU A 1 84 ? 3.897 -4.742 -9.413 1.00 96.25 84 LEU A O 1
ATOM 666 N N . ALA A 1 85 ? 3.765 -3.261 -7.731 1.00 96.38 85 ALA A N 1
ATOM 667 C CA . ALA A 1 85 ? 4.522 -2.221 -8.425 1.00 96.38 85 ALA A CA 1
ATOM 668 C C . ALA A 1 85 ? 5.972 -2.651 -8.703 1.00 96.38 85 ALA A C 1
ATOM 670 O O . ALA A 1 85 ? 6.495 -2.394 -9.787 1.00 96.38 85 ALA A O 1
ATOM 671 N N . ALA A 1 86 ? 6.611 -3.359 -7.768 1.00 97.31 86 ALA A N 1
ATOM 672 C CA . ALA A 1 86 ? 7.943 -3.922 -7.966 1.00 97.31 86 ALA A CA 1
ATOM 673 C C . ALA A 1 86 ? 7.954 -4.976 -9.084 1.00 97.31 86 ALA A C 1
ATOM 675 O O . ALA A 1 86 ? 8.806 -4.921 -9.970 1.00 97.31 86 ALA A O 1
ATOM 676 N N . ALA A 1 87 ? 6.982 -5.893 -9.094 1.00 97.88 87 ALA A N 1
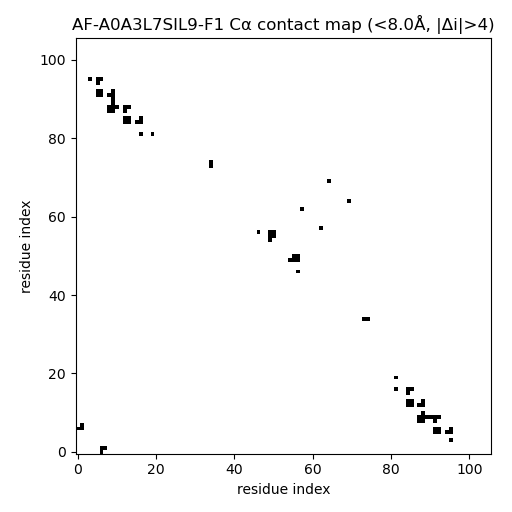ATOM 677 C CA . ALA A 1 87 ? 6.843 -6.893 -10.148 1.00 97.88 87 ALA A CA 1
ATOM 678 C C . ALA A 1 87 ? 6.602 -6.245 -11.522 1.00 97.88 87 ALA A C 1
ATOM 680 O O . ALA A 1 87 ? 7.238 -6.632 -12.503 1.00 97.88 87 ALA A O 1
ATO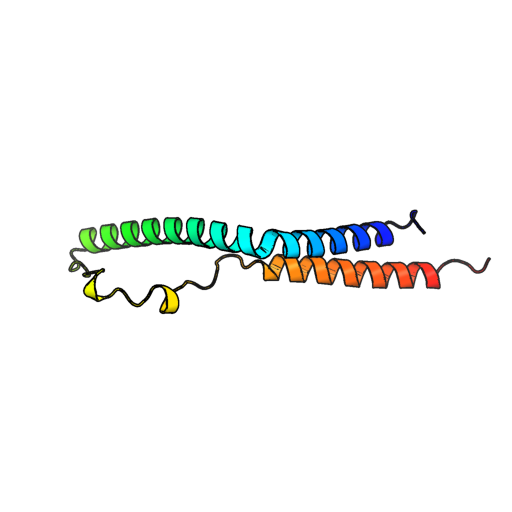M 681 N N . ALA A 1 88 ? 5.745 -5.222 -11.591 1.00 97.38 88 ALA A N 1
ATOM 682 C CA . ALA A 1 88 ? 5.484 -4.468 -12.815 1.00 97.38 88 ALA A CA 1
ATOM 683 C C . ALA A 1 88 ? 6.734 -3.727 -13.317 1.00 97.38 88 ALA A C 1
ATOM 685 O O . ALA A 1 88 ? 7.026 -3.768 -14.515 1.00 97.38 88 ALA A O 1
ATOM 686 N N . ALA A 1 89 ? 7.512 -3.113 -12.418 1.00 97.44 89 ALA A N 1
ATOM 687 C CA . ALA A 1 89 ? 8.777 -2.472 -12.767 1.00 97.44 89 ALA A CA 1
ATOM 688 C C . ALA A 1 89 ? 9.771 -3.489 -13.349 1.00 97.44 89 ALA A C 1
ATOM 690 O O . ALA A 1 89 ? 10.285 -3.284 -14.450 1.00 97.44 89 ALA A O 1
ATOM 691 N N . VAL A 1 90 ? 9.992 -4.616 -12.661 1.00 97.88 90 VAL A N 1
ATOM 692 C CA . VAL A 1 90 ? 10.887 -5.688 -13.129 1.00 97.88 90 VAL A CA 1
ATOM 693 C C . VAL A 1 90 ? 10.426 -6.232 -14.482 1.00 97.88 90 VAL A C 1
ATOM 695 O O . VAL A 1 90 ? 11.227 -6.305 -15.412 1.00 97.88 90 VAL A O 1
ATOM 698 N N . GLY A 1 91 ? 9.138 -6.554 -14.628 1.00 97.25 91 GLY A N 1
ATOM 699 C CA . GLY A 1 91 ? 8.569 -7.050 -15.883 1.00 97.25 91 GLY A CA 1
ATOM 700 C C . GLY A 1 91 ? 8.745 -6.063 -1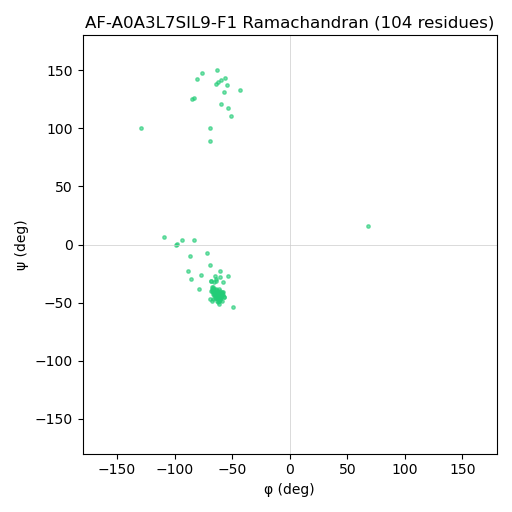7.039 1.00 97.25 91 GLY A C 1
ATOM 701 O O . GLY A 1 91 ? 9.147 -6.458 -18.134 1.00 97.25 91 GLY A O 1
ATOM 702 N N . SER A 1 92 ? 8.540 -4.772 -16.776 1.00 95.88 92 SER A N 1
ATOM 703 C CA . SER A 1 92 ? 8.737 -3.703 -17.758 1.00 95.88 92 SER A CA 1
ATOM 704 C C . SER A 1 92 ? 10.195 -3.601 -18.208 1.00 95.88 92 SER A C 1
ATOM 706 O O . SER A 1 92 ? 10.465 -3.535 -19.405 1.00 95.88 92 SER A O 1
ATOM 708 N N . PHE A 1 93 ? 11.155 -3.667 -17.280 1.00 95.38 93 PHE A N 1
ATOM 709 C CA . PHE A 1 93 ? 12.579 -3.655 -17.628 1.00 95.38 93 PHE A CA 1
ATOM 710 C C . PHE A 1 93 ? 13.013 -4.905 -18.396 1.00 95.38 93 PHE A C 1
ATOM 712 O O . PHE A 1 93 ? 13.790 -4.795 -19.346 1.00 95.38 93 PHE A O 1
ATOM 719 N N . VAL A 1 94 ? 12.487 -6.082 -18.039 1.00 96.12 94 VAL A N 1
ATOM 720 C CA . VAL A 1 94 ? 12.735 -7.326 -18.781 1.00 96.12 94 VAL A CA 1
ATOM 721 C C . VAL A 1 94 ? 12.217 -7.211 -20.214 1.00 96.12 94 VAL A C 1
ATOM 723 O O . VAL A 1 94 ? 12.940 -7.550 -21.1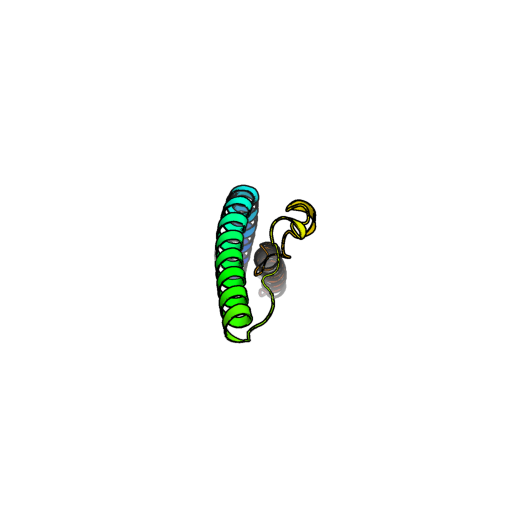52 1.00 96.12 94 VAL A O 1
ATOM 726 N N . MET A 1 95 ? 10.999 -6.704 -20.408 1.00 95.06 95 MET A N 1
ATOM 727 C CA . MET A 1 95 ? 10.428 -6.537 -21.746 1.00 95.06 95 MET A CA 1
ATOM 728 C C . MET A 1 95 ? 11.155 -5.472 -22.564 1.00 95.06 95 MET A C 1
ATOM 730 O O . MET A 1 95 ? 11.466 -5.718 -23.727 1.00 95.06 95 MET A O 1
ATOM 734 N N . LEU A 1 96 ? 11.538 -4.354 -21.948 1.00 93.06 96 LEU A N 1
ATOM 735 C CA . LEU A 1 96 ? 12.352 -3.330 -22.600 1.00 93.06 96 LEU A CA 1
ATOM 736 C C . LEU A 1 96 ? 13.717 -3.886 -23.040 1.00 93.06 96 LEU A C 1
ATOM 738 O O . LEU A 1 96 ? 14.195 -3.584 -24.132 1.00 93.06 96 LEU A O 1
ATOM 742 N N . ALA A 1 97 ? 14.349 -4.725 -22.214 1.00 92.50 97 ALA A N 1
ATOM 743 C CA . ALA A 1 97 ? 15.599 -5.387 -22.575 1.00 92.50 97 ALA A CA 1
ATOM 744 C C . ALA A 1 97 ? 15.413 -6.389 -23.727 1.00 92.50 97 ALA A C 1
ATOM 746 O O . ALA A 1 97 ? 16.292 -6.502 -24.579 1.00 92.50 97 ALA A O 1
ATOM 747 N N . ARG A 1 98 ? 14.276 -7.096 -23.777 1.00 93.00 98 ARG A N 1
ATOM 748 C CA . ARG A 1 98 ? 13.927 -8.000 -24.886 1.00 93.00 98 ARG A CA 1
ATOM 749 C C . ARG A 1 98 ? 13.694 -7.239 -26.188 1.00 93.00 98 ARG A C 1
ATOM 751 O O . ARG A 1 98 ? 14.262 -7.624 -27.203 1.00 93.00 98 ARG A O 1
ATOM 758 N N . GLU A 1 99 ? 12.928 -6.152 -26.150 1.00 91.25 99 GLU A N 1
ATOM 759 C CA . GLU A 1 99 ? 12.649 -5.290 -27.307 1.00 91.25 99 GLU A CA 1
ATOM 760 C C . GLU A 1 99 ? 13.948 -4.759 -27.927 1.00 91.25 99 GLU A C 1
ATOM 762 O O . GLU A 1 99 ? 14.165 -4.876 -29.129 1.00 91.25 99 GLU A O 1
ATOM 767 N N . ARG A 1 100 ? 14.877 -4.285 -27.087 1.00 87.88 100 ARG A N 1
ATOM 768 C CA . ARG A 1 100 ? 16.191 -3.794 -27.534 1.00 87.88 100 ARG A CA 1
ATOM 769 C C . ARG A 1 100 ? 17.081 -4.871 -28.155 1.00 87.88 100 ARG A C 1
ATOM 771 O O . ARG A 1 100 ? 17.948 -4.537 -28.950 1.00 87.88 100 ARG A O 1
ATOM 778 N N . ARG A 1 101 ? 16.906 -6.139 -27.771 1.00 87.38 101 ARG A N 1
ATOM 779 C CA . ARG A 1 101 ? 17.674 -7.279 -28.308 1.00 87.38 101 ARG A CA 1
ATOM 780 C C . ARG A 1 101 ? 17.045 -7.890 -29.562 1.00 87.38 101 ARG A C 1
ATOM 782 O O . ARG A 1 101 ? 17.749 -8.564 -30.300 1.00 87.38 101 ARG A O 1
ATOM 789 N N . GLY A 1 102 ? 15.741 -7.702 -29.766 1.00 78.81 102 GLY A N 1
ATOM 790 C CA . GLY A 1 102 ? 14.991 -8.211 -30.918 1.00 78.81 102 GLY A CA 1
ATOM 791 C C . GLY A 1 102 ? 14.769 -7.189 -32.036 1.00 78.81 102 GLY A C 1
ATOM 792 O O . GLY A 1 102 ? 14.127 -7.526 -33.027 1.00 78.81 102 GLY A O 1
ATOM 793 N N . GLY A 1 103 ? 15.256 -5.952 -31.883 1.00 67.94 103 GLY A N 1
ATOM 794 C CA . GLY A 1 103 ? 15.211 -4.942 -32.940 1.00 67.94 103 GLY A CA 1
ATOM 795 C C . GLY A 1 103 ? 16.052 -5.377 -34.149 1.00 67.94 103 GLY A C 1
ATOM 796 O O . GLY A 1 103 ? 17.132 -5.937 -33.943 1.00 67.94 103 GLY A O 1
ATOM 797 N N . PRO A 1 104 ? 15.576 -5.170 -35.393 1.00 55.06 104 PRO A N 1
ATOM 798 C CA . PRO A 1 104 ? 16.316 -5.571 -36.588 1.00 55.06 104 PRO A CA 1
ATOM 799 C C . PRO A 1 104 ? 17.715 -4.932 -36.599 1.00 55.06 104 PRO A C 1
ATOM 801 O O . PRO A 1 104 ? 17.846 -3.786 -36.157 1.00 55.06 104 PRO A O 1
ATOM 804 N N . PRO A 1 105 ? 18.757 -5.641 -37.083 1.00 53.12 105 PRO A N 1
ATOM 805 C CA . PRO A 1 105 ? 20.064 -5.030 -37.280 1.00 53.12 105 PRO A CA 1
ATOM 806 C C . PRO A 1 105 ? 19.912 -3.872 -38.272 1.00 53.12 105 PRO A C 1
ATOM 808 O O . PRO A 1 105 ? 19.409 -4.065 -39.380 1.00 53.12 105 PRO A O 1
ATOM 811 N N . SER A 1 106 ? 20.280 -2.674 -37.821 1.00 57.75 106 SER A N 1
ATOM 812 C CA . SER A 1 106 ? 20.438 -1.470 -38.643 1.00 57.75 106 SER A CA 1
ATOM 813 C C . SER A 1 106 ? 21.635 -1.591 -39.571 1.00 57.75 106 SER A C 1
ATOM 815 O O . SER A 1 106 ? 22.689 -2.025 -39.045 1.00 57.75 106 SER A O 1
#

Secondary structure (DSSP, 8-state):
-TT-HHHHHHHHHHHHHHHHHHHHHHHHHHHHHHHHHHHHHHHHHHHHHHHHTTPPPP-TTTT---TTTS----SS-THHHHHHHHHHHHHHHHHHHHHHHHSPP-

Mean predicted aligned error: 9.41 Å

Foldseek 3Di:
DVVDPLVVLLVVLVVLLVVCVVCVVVCVVVLLVVVVVVVVVVVVVVQVVCVVVVHDHDPCVVVDDDCVVPVDDRPDDSVVSNVVSVVSNVVSVVVVVVCVVPDDDD